Protein AF-F7PUB4-F1 (afdb_monomer)

InterPro domains:
  IPR000845 Nucleoside phosphorylase domain [PF01048] (61-127)
  IPR011268 Purine nucleoside phosphorylase [PTHR11904] (72-136)
  IPR035994 Nucleoside phosphorylase superfamily [G3DSA:3.40.50.1580] (62-140)
  IPR035994 Nucleoside phosphorylase superfamily [SSF53167] (2-134)

Sequence (142 aa):
MHYYYKVIYARDYIRSKTNLVPTIGIILGMETVINFDFLEQKRIIPASSIPFFPSYFLENQHKELTIRPSLLDLNDLYNENLMDRVKIVAYNNDIPMNEGILTWLTGPSFETPTEISALKQLGADAVFSALVPWAIVLVTEV

Solvent-accessible surface area (backbone atoms only — not comparable to full-atom values): 9731 Å² total; per-residue (Å²): 131,62,70,68,59,48,52,52,50,30,51,51,53,52,52,75,76,41,90,78,77,79,93,72,89,84,88,81,60,96,85,64,87,77,85,67,84,84,51,92,83,76,81,89,74,61,62,92,74,40,58,88,48,84,82,66,102,75,73,89,68,89,64,87,74,85,75,73,68,87,74,77,88,60,88,69,69,65,54,62,74,58,51,51,52,50,52,53,55,29,59,78,65,75,47,88,82,88,86,76,40,79,38,75,48,80,59,93,68,81,79,50,74,66,55,51,54,52,42,44,75,74,57,40,69,43,79,43,60,66,62,61,68,52,53,57,56,67,70,63,78,129

Organism: NCBI:txid1033810

Structure (mmCIF, N/CA/C/O backbone):
data_AF-F7PUB4-F1
#
_entry.id   AF-F7PUB4-F1
#
loop_
_atom_site.group_PDB
_atom_site.id
_atom_site.type_symbol
_atom_site.label_atom_id
_atom_site.label_alt_id
_atom_site.label_comp_id
_atom_site.label_asym_id
_atom_site.label_entity_id
_atom_site.label_seq_id
_atom_site.pdbx_PDB_ins_code
_atom_site.Cartn_x
_atom_site.Cartn_y
_atom_site.Cartn_z
_atom_site.occupancy
_atom_site.B_iso_or_equiv
_atom_site.auth_seq_id
_atom_site.auth_comp_id
_atom_site.auth_asym_id
_atom_site.auth_atom_id
_atom_site.pdbx_PDB_model_num
ATOM 1 N N . MET A 1 1 ? 10.611 22.250 -15.014 1.00 58.16 1 MET A N 1
ATOM 2 C CA . MET A 1 1 ? 10.353 20.934 -15.643 1.00 58.16 1 MET A CA 1
ATOM 3 C C . MET A 1 1 ? 9.129 20.316 -14.979 1.00 58.16 1 MET A C 1
ATOM 5 O O . MET A 1 1 ? 9.138 20.186 -13.759 1.00 58.16 1 MET A O 1
ATOM 9 N N . HIS A 1 2 ? 8.073 20.026 -15.748 1.00 81.69 2 HIS A N 1
ATOM 10 C CA . HIS A 1 2 ? 6.813 19.448 -15.248 1.00 81.69 2 HIS A CA 1
ATOM 11 C C . HIS A 1 2 ? 7.053 18.070 -14.602 1.00 81.69 2 HIS A C 1
ATOM 13 O O . HIS A 1 2 ? 7.926 17.336 -15.068 1.00 81.69 2 HIS A O 1
ATOM 19 N N . TYR A 1 3 ? 6.294 17.714 -13.557 1.00 79.31 3 TYR A N 1
ATOM 20 C CA . TYR A 1 3 ? 6.456 16.445 -12.823 1.00 79.31 3 TYR A CA 1
ATOM 21 C C . TYR A 1 3 ? 6.361 15.225 -13.752 1.00 79.31 3 TYR A C 1
ATOM 23 O O . TYR A 1 3 ? 7.206 14.338 -13.688 1.00 79.31 3 TYR A O 1
ATOM 31 N N . TYR A 1 4 ? 5.431 15.268 -14.712 1.00 82.25 4 TYR A N 1
ATOM 32 C CA . TYR A 1 4 ? 5.295 14.278 -15.787 1.00 82.25 4 TYR A CA 1
ATOM 33 C C . TYR A 1 4 ? 6.630 13.935 -16.470 1.00 82.25 4 TYR A C 1
ATOM 35 O O . TYR A 1 4 ? 6.993 12.769 -16.580 1.00 82.25 4 TYR A O 1
ATOM 43 N N . TYR A 1 5 ? 7.429 14.938 -16.853 1.00 88.44 5 TYR A N 1
ATOM 44 C CA . TYR A 1 5 ? 8.708 14.681 -17.522 1.00 88.44 5 TYR A CA 1
ATOM 45 C C . TYR A 1 5 ? 9.738 14.016 -16.606 1.00 88.44 5 TYR A C 1
ATOM 47 O O . TYR A 1 5 ? 10.565 13.249 -17.091 1.00 88.44 5 TYR A O 1
ATOM 55 N N . LYS A 1 6 ? 9.695 14.276 -15.292 1.00 90.00 6 LYS A N 1
ATOM 56 C CA . LYS A 1 6 ? 10.564 13.582 -14.329 1.00 90.00 6 LYS A CA 1
ATOM 57 C C . LYS A 1 6 ? 10.213 12.096 -14.252 1.00 90.00 6 LYS A C 1
ATOM 59 O O . LYS A 1 6 ? 11.120 11.270 -14.263 1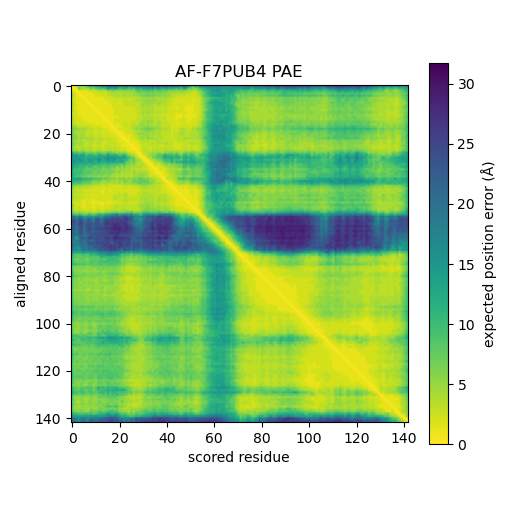.00 90.00 6 LYS A O 1
ATOM 64 N N . VAL A 1 7 ? 8.917 11.770 -14.244 1.00 88.81 7 VAL A N 1
ATOM 65 C CA . VAL A 1 7 ? 8.421 10.383 -14.249 1.00 88.81 7 VAL A CA 1
ATOM 66 C C . VAL A 1 7 ? 8.832 9.662 -15.532 1.00 88.81 7 VAL A C 1
ATOM 68 O O . VAL A 1 7 ? 9.400 8.575 -15.459 1.00 88.81 7 VAL A O 1
ATOM 71 N N . ILE A 1 8 ? 8.627 10.281 -16.702 1.00 91.69 8 ILE A N 1
ATOM 72 C CA . ILE A 1 8 ? 9.046 9.707 -17.991 1.00 91.69 8 ILE A CA 1
ATOM 73 C C . ILE A 1 8 ? 10.555 9.439 -18.014 1.00 91.69 8 ILE A C 1
ATOM 75 O O . ILE A 1 8 ? 10.978 8.347 -18.389 1.00 91.69 8 ILE A O 1
ATOM 79 N N . TYR A 1 9 ? 11.365 10.388 -17.544 1.00 94.50 9 TYR A N 1
ATOM 80 C CA . TYR A 1 9 ? 12.816 10.224 -17.504 1.00 94.50 9 TYR A CA 1
ATOM 81 C C . TYR A 1 9 ? 13.248 9.081 -16.572 1.00 94.50 9 TYR A C 1
ATOM 83 O O . TYR A 1 9 ? 14.089 8.262 -16.943 1.00 94.50 9 TYR A O 1
ATOM 91 N N . ALA A 1 10 ? 12.661 8.990 -15.374 1.00 93.00 10 ALA A N 1
ATOM 92 C CA . ALA A 1 10 ? 12.931 7.900 -14.437 1.00 93.00 10 ALA A CA 1
ATOM 93 C C . ALA A 1 10 ? 12.513 6.534 -15.014 1.00 93.00 10 ALA A C 1
ATOM 95 O O . ALA A 1 10 ? 13.275 5.569 -14.930 1.00 93.00 10 ALA A O 1
ATOM 96 N N . ARG A 1 11 ? 11.343 6.458 -15.664 1.00 92.88 11 ARG A N 1
ATOM 97 C CA . ARG A 1 11 ? 10.855 5.255 -16.356 1.00 92.88 11 ARG A CA 1
ATOM 98 C C . ARG A 1 11 ? 11.826 4.804 -17.442 1.00 92.88 11 ARG A C 1
ATOM 100 O O . ARG A 1 11 ? 12.177 3.628 -17.495 1.00 92.88 11 ARG A O 1
ATOM 107 N N . ASP A 1 12 ? 12.250 5.719 -18.307 1.00 95.31 12 ASP A N 1
ATOM 108 C CA . ASP A 1 12 ? 13.133 5.402 -19.431 1.00 95.31 12 ASP A CA 1
ATOM 109 C C . ASP A 1 12 ? 14.529 5.000 -18.939 1.00 95.31 12 ASP A C 1
ATOM 111 O O . ASP A 1 12 ? 15.115 4.046 -19.453 1.00 95.31 12 ASP A O 1
ATOM 115 N N . TYR A 1 13 ? 15.017 5.632 -17.865 1.00 95.69 13 TYR A N 1
ATOM 116 C CA . TYR A 1 13 ? 16.211 5.176 -17.161 1.00 95.69 13 TYR A CA 1
ATOM 117 C C . TYR A 1 13 ? 16.061 3.727 -16.676 1.00 95.69 13 TYR A C 1
ATOM 119 O O . TYR A 1 13 ? 16.925 2.906 -16.977 1.00 95.69 13 TYR A O 1
ATOM 127 N N . ILE A 1 14 ? 14.972 3.378 -15.981 1.00 94.50 14 ILE A N 1
ATOM 128 C CA . ILE A 1 14 ? 14.732 2.006 -15.494 1.00 94.50 14 ILE A CA 1
ATOM 129 C C . ILE A 1 14 ? 14.669 1.016 -16.665 1.00 94.50 14 ILE A C 1
ATOM 131 O O . ILE A 1 14 ? 15.349 -0.009 -16.630 1.00 94.50 14 ILE A O 1
ATOM 135 N N . ARG A 1 15 ? 13.934 1.350 -17.735 1.00 94.75 15 ARG A N 1
ATOM 136 C CA . ARG A 1 15 ? 13.837 0.534 -18.960 1.00 94.75 15 ARG A CA 1
ATOM 137 C C . ARG A 1 15 ? 15.187 0.345 -19.651 1.00 94.75 15 ARG A C 1
ATOM 139 O O . ARG A 1 15 ? 15.437 -0.705 -20.224 1.00 94.75 15 ARG A O 1
ATOM 146 N N . SER A 1 16 ? 16.106 1.304 -19.542 1.00 95.69 16 SER A N 1
ATOM 147 C CA . SER A 1 16 ? 17.475 1.125 -20.050 1.00 95.69 16 SER A CA 1
ATOM 148 C C . SER A 1 16 ? 18.298 0.096 -19.254 1.00 95.69 16 SER A C 1
ATOM 150 O O . SER A 1 16 ? 19.337 -0.364 -19.726 1.00 95.69 16 SER A O 1
ATOM 152 N N . LYS A 1 17 ? 17.878 -0.256 -18.029 1.00 93.75 17 LYS A N 1
ATOM 153 C CA . LYS A 1 17 ? 18.592 -1.178 -17.126 1.00 93.75 17 LYS A CA 1
ATOM 154 C C . LYS A 1 17 ? 18.008 -2.588 -17.097 1.00 93.75 17 LYS A C 1
ATOM 156 O O . LYS A 1 17 ? 18.648 -3.466 -16.506 1.00 93.75 17 LYS A O 1
ATOM 161 N N . THR A 1 18 ? 16.818 -2.792 -17.662 1.00 92.06 18 THR A N 1
ATOM 162 C CA . THR A 1 18 ? 16.112 -4.076 -17.689 1.00 92.06 18 THR A CA 1
ATOM 163 C C . THR A 1 18 ? 15.073 -4.128 -18.805 1.00 92.06 18 THR A C 1
ATOM 165 O O . THR A 1 18 ? 14.382 -3.148 -19.060 1.00 92.06 18 THR A O 1
ATOM 168 N N . ASN A 1 19 ? 14.913 -5.307 -19.405 1.00 91.88 19 ASN A N 1
ATOM 169 C CA . ASN A 1 19 ? 13.837 -5.588 -20.360 1.00 91.88 19 ASN A CA 1
ATOM 170 C C . ASN A 1 19 ? 12.575 -6.142 -19.673 1.00 91.88 19 ASN A C 1
ATOM 172 O O . ASN A 1 19 ? 11.587 -6.425 -20.345 1.00 91.88 19 ASN A O 1
ATOM 176 N N . LEU A 1 20 ? 12.609 -6.329 -18.348 1.00 89.31 20 LEU A N 1
ATOM 177 C CA . LEU A 1 20 ? 11.459 -6.799 -17.580 1.00 89.31 20 LEU A CA 1
ATOM 178 C C . LEU A 1 20 ? 10.375 -5.720 -17.538 1.00 89.31 20 LEU A C 1
ATOM 180 O O . LEU A 1 20 ? 10.648 -4.565 -17.204 1.00 89.31 20 LEU A O 1
ATOM 184 N N . VAL A 1 21 ? 9.139 -6.123 -17.819 1.00 89.62 21 VAL A N 1
ATOM 185 C CA . VAL A 1 21 ? 7.950 -5.273 -17.713 1.00 89.62 21 VAL A CA 1
ATOM 186 C C . VAL A 1 21 ? 7.031 -5.903 -16.666 1.00 89.62 21 VAL A C 1
ATOM 188 O O . VAL A 1 21 ? 6.266 -6.807 -17.002 1.00 89.62 21 VAL A O 1
ATOM 191 N N . PRO A 1 22 ? 7.151 -5.511 -15.383 1.00 87.94 22 PRO A N 1
ATOM 192 C CA . PRO A 1 22 ? 6.313 -6.075 -14.336 1.00 87.94 22 PRO A CA 1
ATOM 193 C C . PRO A 1 22 ? 4.855 -5.672 -14.563 1.00 87.94 22 PRO A C 1
ATOM 195 O O . PRO A 1 22 ? 4.562 -4.523 -14.887 1.00 87.94 22 PRO A O 1
ATOM 198 N N . THR A 1 23 ? 3.946 -6.621 -14.368 1.00 89.12 23 THR A N 1
ATOM 199 C CA . THR A 1 23 ? 2.494 -6.384 -14.390 1.00 89.12 23 THR A CA 1
ATOM 200 C C . THR A 1 23 ? 1.944 -6.028 -13.012 1.00 89.12 23 THR A C 1
ATOM 202 O O . THR A 1 23 ? 0.840 -5.507 -12.909 1.00 89.12 23 THR A O 1
ATOM 205 N N . ILE A 1 24 ? 2.711 -6.309 -11.954 1.00 86.44 24 ILE A N 1
ATOM 206 C CA . ILE A 1 24 ? 2.352 -6.059 -10.559 1.00 86.44 24 ILE A CA 1
ATOM 207 C C . ILE A 1 24 ? 3.479 -5.252 -9.914 1.00 86.44 24 ILE A C 1
ATOM 209 O O . ILE A 1 24 ? 4.648 -5.642 -9.977 1.00 86.44 24 ILE A O 1
ATOM 213 N N . GLY A 1 25 ? 3.120 -4.130 -9.292 1.00 86.50 25 GLY A N 1
ATOM 214 C CA . GLY A 1 25 ? 4.002 -3.351 -8.429 1.00 86.50 25 GLY A CA 1
ATOM 215 C C . GLY A 1 25 ? 3.748 -3.683 -6.961 1.00 86.50 25 GLY A C 1
ATOM 216 O O . GLY A 1 25 ? 2.604 -3.861 -6.556 1.00 86.50 25 GLY A O 1
ATOM 217 N N . ILE A 1 26 ? 4.811 -3.755 -6.161 1.00 86.69 26 ILE A N 1
ATOM 218 C CA . ILE A 1 26 ? 4.724 -3.956 -4.711 1.00 86.69 26 ILE A CA 1
ATOM 219 C C . ILE A 1 26 ? 5.524 -2.840 -4.039 1.00 86.69 26 ILE A C 1
ATOM 221 O O . ILE A 1 26 ? 6.700 -2.646 -4.352 1.00 86.69 26 ILE A O 1
ATOM 225 N N . ILE A 1 27 ? 4.889 -2.116 -3.117 1.00 84.19 27 ILE A N 1
ATOM 226 C CA . ILE A 1 27 ? 5.539 -1.123 -2.254 1.00 84.19 27 ILE A CA 1
ATOM 227 C C . ILE A 1 27 ? 5.713 -1.760 -0.878 1.00 84.19 27 ILE A C 1
ATOM 229 O O . ILE A 1 27 ? 4.758 -2.282 -0.309 1.00 84.19 27 ILE A O 1
ATOM 233 N N . LEU A 1 28 ? 6.933 -1.725 -0.352 1.00 82.44 28 LEU A N 1
ATOM 234 C CA . LEU A 1 28 ? 7.270 -2.326 0.936 1.00 82.44 28 LEU A CA 1
ATOM 235 C C . LEU A 1 28 ? 7.413 -1.237 1.995 1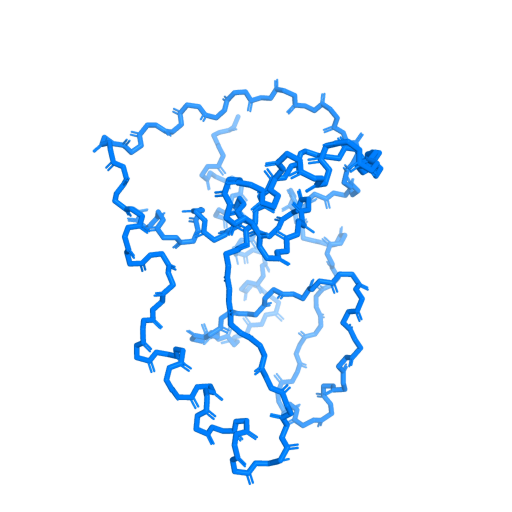.00 82.44 28 LEU A C 1
ATOM 237 O O . LEU A 1 28 ? 8.094 -0.235 1.767 1.00 82.44 28 LEU A O 1
ATOM 241 N N . GLY A 1 29 ? 6.774 -1.441 3.147 1.00 76.44 29 GLY A N 1
ATOM 242 C CA . GLY A 1 29 ? 6.933 -0.576 4.313 1.00 76.44 29 GLY A CA 1
ATOM 243 C C . GLY A 1 29 ? 8.288 -0.785 4.992 1.00 76.44 29 GLY A C 1
ATOM 244 O O . GLY A 1 29 ? 8.940 -1.811 4.806 1.00 76.44 29 GLY A O 1
ATOM 245 N N . MET A 1 30 ? 8.705 0.181 5.815 1.00 69.19 30 MET A N 1
ATOM 246 C CA . MET A 1 30 ? 10.016 0.163 6.482 1.00 69.19 30 MET A CA 1
ATOM 247 C C . MET A 1 30 ? 10.268 -1.077 7.351 1.00 69.19 30 MET A C 1
ATOM 249 O O . MET A 1 30 ? 11.414 -1.487 7.501 1.00 69.19 30 MET A O 1
ATOM 253 N N . GLU A 1 31 ? 9.218 -1.680 7.900 1.00 67.50 31 GLU A N 1
ATOM 254 C CA . GLU A 1 31 ? 9.325 -2.832 8.804 1.00 67.50 31 GLU A CA 1
ATOM 255 C C . GLU A 1 31 ? 9.161 -4.179 8.082 1.00 67.50 31 GLU A C 1
ATOM 257 O O . GLU A 1 31 ? 9.081 -5.234 8.706 1.00 67.50 31 GLU A O 1
ATOM 262 N N . THR A 1 32 ? 9.101 -4.170 6.748 1.00 71.44 32 THR A N 1
ATOM 263 C CA . THR A 1 32 ? 8.897 -5.388 5.965 1.00 71.44 32 THR A CA 1
ATOM 264 C C . THR A 1 32 ? 10.219 -6.113 5.712 1.00 71.44 32 THR A C 1
ATOM 266 O O . THR A 1 32 ? 11.060 -5.650 4.942 1.00 71.44 32 THR A O 1
ATOM 269 N N . VAL A 1 33 ? 10.383 -7.294 6.313 1.00 71.75 33 VAL A N 1
ATOM 270 C CA . VAL A 1 33 ? 11.490 -8.215 6.017 1.00 71.75 33 VAL A CA 1
ATOM 271 C C . VAL A 1 33 ? 10.977 -9.313 5.090 1.00 71.75 33 VAL A C 1
ATOM 273 O O . VAL A 1 33 ? 10.288 -10.231 5.525 1.00 71.75 33 VAL A O 1
ATOM 276 N N . ILE A 1 34 ? 11.298 -9.217 3.798 1.00 76.12 34 ILE A N 1
ATOM 277 C CA . ILE A 1 34 ? 10.941 -10.232 2.797 1.00 76.12 34 ILE A CA 1
ATOM 278 C C . ILE A 1 34 ? 12.207 -10.818 2.189 1.00 76.12 34 ILE A C 1
ATOM 280 O O . ILE A 1 34 ? 13.107 -10.091 1.760 1.00 76.12 34 ILE A O 1
ATOM 284 N N . ASN A 1 35 ? 12.241 -12.147 2.104 1.00 78.81 35 ASN A N 1
ATOM 285 C CA . ASN A 1 35 ? 13.212 -12.848 1.283 1.00 78.81 35 ASN A CA 1
ATOM 286 C C . ASN A 1 35 ? 12.718 -12.896 -0.176 1.00 78.81 35 ASN A C 1
ATOM 288 O O . ASN A 1 35 ? 11.628 -13.390 -0.446 1.00 78.81 35 ASN A O 1
ATOM 292 N N . PHE A 1 36 ? 13.534 -12.404 -1.110 1.00 82.94 36 PHE A N 1
ATOM 293 C CA . PHE A 1 36 ? 13.253 -12.374 -2.550 1.00 82.94 36 PHE A CA 1
ATOM 294 C C . PHE A 1 36 ? 13.925 -13.506 -3.345 1.00 82.94 36 PHE A C 1
ATOM 296 O O . PHE A 1 36 ? 13.991 -13.419 -4.570 1.00 82.94 36 PHE A O 1
ATOM 303 N N . ASP A 1 37 ? 14.442 -14.544 -2.686 1.00 83.25 37 ASP A N 1
ATOM 304 C CA . ASP A 1 37 ? 15.163 -15.656 -3.326 1.00 83.25 37 ASP A CA 1
ATOM 305 C C . ASP A 1 37 ? 14.279 -16.482 -4.273 1.00 83.25 37 ASP A C 1
ATOM 307 O O . ASP A 1 37 ? 14.782 -17.129 -5.186 1.00 83.25 37 ASP A O 1
ATOM 311 N N . PHE A 1 38 ? 12.955 -16.414 -4.110 1.00 83.38 38 PHE A N 1
ATOM 312 C CA . PHE A 1 38 ? 11.996 -17.061 -5.006 1.00 83.38 38 PHE A CA 1
ATOM 313 C C . PHE A 1 38 ? 11.865 -16.369 -6.378 1.00 83.38 38 PHE A C 1
ATOM 315 O O . PHE A 1 38 ? 11.217 -16.906 -7.274 1.00 83.38 38 PHE A O 1
ATOM 322 N N . LEU A 1 39 ? 12.428 -15.167 -6.564 1.00 84.25 39 LEU A N 1
ATOM 323 C CA . LEU A 1 39 ? 12.361 -14.449 -7.838 1.00 84.25 39 LEU A CA 1
ATOM 324 C C . LEU A 1 39 ? 13.423 -14.970 -8.815 1.00 84.25 39 LEU A C 1
ATOM 326 O O . LEU A 1 39 ? 14.600 -14.632 -8.701 1.00 84.25 39 LEU A O 1
ATOM 330 N N . GLU A 1 40 ? 12.989 -15.708 -9.837 1.00 81.38 40 GLU A N 1
ATOM 331 C CA . GLU A 1 40 ? 13.877 -16.301 -10.851 1.00 81.38 40 GLU A CA 1
ATOM 332 C C . GLU A 1 40 ? 14.629 -15.258 -11.702 1.00 81.38 40 GLU A C 1
ATOM 334 O O . GLU A 1 40 ? 15.761 -15.488 -12.124 1.00 81.38 40 GLU A O 1
ATOM 339 N N . GLN A 1 41 ? 14.025 -14.089 -11.950 1.00 81.00 41 GLN A N 1
ATOM 340 C CA . GLN A 1 41 ? 14.587 -13.031 -12.805 1.00 81.00 41 GLN A CA 1
ATOM 341 C C . GLN A 1 41 ? 14.657 -11.691 -12.062 1.00 81.00 41 GLN A C 1
ATOM 343 O O . GLN A 1 41 ? 13.923 -10.743 -12.342 1.00 81.00 41 GLN A O 1
ATOM 348 N N . LYS A 1 42 ? 15.553 -11.610 -11.073 1.00 84.00 42 LYS A N 1
ATOM 349 C CA . LYS A 1 42 ? 15.712 -10.427 -10.218 1.00 84.00 42 LYS A CA 1
ATOM 350 C C . LYS A 1 42 ? 16.669 -9.399 -10.829 1.00 84.00 42 LYS A C 1
ATOM 352 O O . LYS A 1 42 ? 17.847 -9.676 -11.051 1.00 84.00 42 LYS A O 1
ATOM 357 N N . ARG A 1 43 ? 16.201 -8.157 -10.994 1.00 87.81 43 ARG A N 1
ATOM 358 C CA . ARG A 1 43 ? 17.057 -6.986 -11.247 1.00 87.81 43 ARG A CA 1
ATOM 359 C C . ARG A 1 43 ? 16.958 -6.011 -10.083 1.00 87.81 43 ARG A C 1
ATOM 361 O O . ARG A 1 43 ? 15.880 -5.523 -9.773 1.00 87.81 43 ARG A O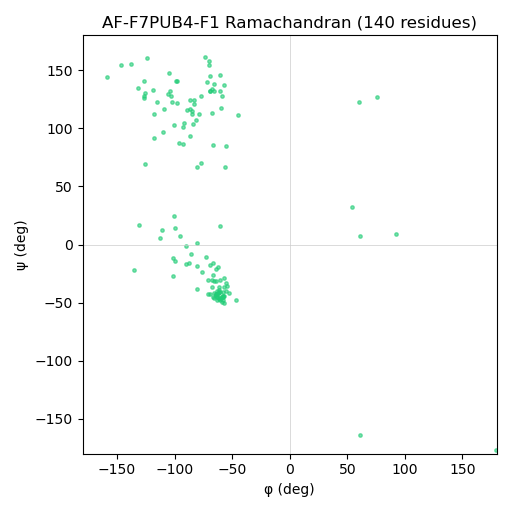 1
ATOM 368 N N . ILE A 1 44 ? 18.097 -5.698 -9.470 1.00 90.19 44 ILE A N 1
ATOM 369 C CA . ILE A 1 44 ? 18.184 -4.694 -8.406 1.00 90.19 44 ILE A CA 1
ATOM 370 C C . ILE A 1 44 ? 18.661 -3.381 -9.027 1.00 90.19 44 ILE A C 1
ATOM 372 O O . ILE A 1 44 ? 19.732 -3.337 -9.635 1.00 90.19 44 ILE A O 1
ATOM 376 N N . ILE A 1 45 ? 17.869 -2.319 -8.878 1.00 90.00 45 ILE A N 1
ATOM 377 C CA . ILE A 1 45 ? 18.224 -0.956 -9.287 1.00 90.00 45 ILE A CA 1
ATOM 378 C C . ILE A 1 45 ? 18.227 -0.098 -8.018 1.00 90.00 45 ILE A C 1
ATOM 380 O O . ILE A 1 45 ? 17.165 0.085 -7.423 1.00 90.00 45 ILE A O 1
ATOM 384 N N . PRO A 1 46 ? 19.387 0.408 -7.563 1.00 89.06 46 PRO A N 1
ATOM 385 C CA . PRO A 1 46 ? 19.443 1.254 -6.377 1.00 89.06 46 PRO A CA 1
ATOM 386 C C . PRO A 1 46 ? 18.604 2.519 -6.562 1.00 89.06 46 PRO A C 1
ATOM 388 O O . PRO A 1 46 ? 18.765 3.215 -7.565 1.00 89.06 46 PRO A O 1
ATOM 391 N N . ALA A 1 47 ? 17.769 2.856 -5.579 1.00 85.88 47 ALA A N 1
ATOM 392 C CA . ALA A 1 47 ? 16.944 4.066 -5.596 1.00 85.88 47 ALA A CA 1
ATOM 393 C C . ALA A 1 47 ? 17.769 5.337 -5.868 1.00 85.88 47 ALA A C 1
ATOM 395 O O . ALA A 1 47 ? 17.395 6.155 -6.700 1.00 85.88 47 ALA A O 1
ATOM 396 N N . SER A 1 48 ? 18.951 5.446 -5.253 1.00 87.12 48 SER A N 1
ATOM 397 C CA . SER A 1 48 ? 19.891 6.560 -5.446 1.00 87.12 48 SER A CA 1
ATOM 398 C C . SER A 1 48 ? 20.423 6.705 -6.876 1.00 87.12 48 SER A C 1
ATOM 400 O O . SER A 1 48 ? 20.922 7.766 -7.238 1.00 87.12 48 SER A O 1
ATOM 402 N N . SER A 1 49 ? 20.335 5.652 -7.695 1.00 89.94 49 SER A N 1
ATOM 403 C CA . SER A 1 49 ? 20.750 5.686 -9.101 1.00 89.94 49 SER A CA 1
ATOM 404 C C . SER A 1 49 ? 19.640 6.151 -10.044 1.00 89.94 49 SER A C 1
ATOM 406 O O . SER A 1 49 ? 19.927 6.499 -11.190 1.00 89.94 49 SER A O 1
ATOM 408 N N . ILE A 1 50 ? 18.386 6.162 -9.580 1.00 91.31 50 ILE A N 1
ATOM 409 C CA . ILE A 1 50 ? 17.226 6.523 -10.390 1.00 91.31 50 ILE A CA 1
ATOM 410 C C . ILE A 1 50 ? 17.100 8.058 -10.402 1.00 91.31 50 ILE A C 1
ATOM 412 O O . ILE A 1 50 ? 16.948 8.677 -9.347 1.00 91.31 50 ILE A O 1
ATOM 416 N N . PRO A 1 51 ? 17.148 8.705 -11.579 1.00 90.81 51 PRO A N 1
ATOM 417 C CA . PRO A 1 51 ? 17.023 10.154 -11.683 1.00 90.81 51 PRO A CA 1
ATOM 418 C C . PRO A 1 51 ? 15.712 10.654 -11.075 1.00 90.81 51 PRO A C 1
ATOM 420 O O . PRO A 1 51 ? 14.654 10.080 -11.323 1.00 90.81 51 PRO A O 1
ATOM 423 N N . PHE A 1 52 ? 15.778 11.754 -10.322 1.00 90.00 52 PHE A N 1
ATOM 424 C CA . PHE A 1 52 ? 14.631 12.371 -9.637 1.00 90.00 52 PHE A CA 1
ATOM 425 C C . PHE A 1 52 ? 13.933 11.484 -8.601 1.00 90.00 52 PHE A C 1
ATOM 427 O O . PHE A 1 52 ? 12.890 11.884 -8.080 1.00 90.00 52 PHE A O 1
ATOM 434 N N . PHE A 1 53 ? 14.493 10.315 -8.287 1.00 84.75 53 PHE A N 1
ATOM 435 C CA . PHE A 1 53 ? 13.985 9.504 -7.200 1.00 84.75 53 PHE A CA 1
ATOM 436 C C . PHE A 1 53 ? 14.252 10.227 -5.874 1.00 84.75 53 PHE A C 1
ATOM 438 O O . PHE A 1 53 ? 15.358 10.745 -5.688 1.00 84.75 53 PHE A O 1
ATOM 445 N N . PRO A 1 54 ? 13.267 10.310 -4.963 1.00 79.00 54 PRO A N 1
ATOM 446 C CA . PRO A 1 54 ? 13.441 11.027 -3.709 1.00 79.00 54 PRO A CA 1
ATOM 447 C C . PRO A 1 54 ? 14.591 10.426 -2.896 1.00 79.00 54 PRO A C 1
ATOM 449 O O . PRO A 1 54 ? 14.549 9.267 -2.486 1.00 79.00 54 PRO A O 1
ATOM 452 N N . SER A 1 55 ? 15.629 11.218 -2.656 1.00 61.78 55 SER A N 1
ATOM 453 C CA . SER A 1 55 ? 16.704 10.884 -1.731 1.00 61.78 55 SER A CA 1
ATOM 454 C C . SER A 1 55 ? 16.353 11.471 -0.366 1.00 61.78 55 SER A C 1
ATOM 456 O O . SER A 1 55 ? 16.546 12.660 -0.144 1.00 61.78 55 SER A O 1
ATOM 458 N N . TYR A 1 56 ? 15.852 10.610 0.522 1.00 55.84 56 TYR A N 1
ATOM 459 C CA . TYR A 1 56 ? 15.457 10.880 1.911 1.00 55.84 56 TYR A CA 1
ATOM 460 C C . TYR A 1 56 ? 14.124 11.626 2.105 1.00 55.84 56 TYR A C 1
ATOM 462 O O . TYR A 1 56 ? 13.876 12.704 1.578 1.00 55.84 56 TYR A O 1
ATOM 470 N N . PHE A 1 57 ? 13.280 11.015 2.938 1.00 49.75 57 PHE A N 1
ATOM 471 C CA . PHE A 1 57 ? 11.918 11.387 3.351 1.00 49.75 57 PHE A CA 1
ATOM 472 C C . PHE A 1 57 ? 11.785 12.751 4.082 1.00 49.75 57 PHE A C 1
ATOM 474 O O . PHE A 1 57 ? 10.776 12.987 4.736 1.00 49.75 57 PHE A O 1
ATOM 481 N N . LEU A 1 58 ? 12.784 13.644 4.023 1.00 41.12 58 LEU A N 1
ATOM 482 C CA . LEU A 1 58 ? 12.898 14.821 4.905 1.00 41.12 58 LEU A CA 1
ATOM 483 C C . LEU A 1 58 ? 13.175 16.158 4.201 1.00 41.12 58 LEU A C 1
ATOM 485 O O . LEU A 1 58 ? 13.551 17.122 4.865 1.00 41.12 58 LEU A O 1
ATOM 489 N N . GLU A 1 59 ? 12.977 16.278 2.889 1.00 40.47 59 GLU A N 1
ATOM 490 C CA . GLU A 1 59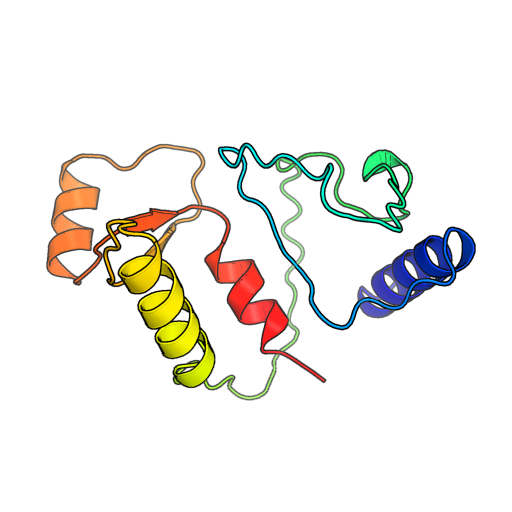 ? 12.930 17.616 2.294 1.00 40.47 59 GLU A CA 1
ATOM 491 C C . GLU A 1 59 ? 11.491 18.132 2.257 1.00 40.47 59 GLU A C 1
ATOM 493 O O . GLU A 1 59 ? 10.683 17.728 1.420 1.00 40.47 59 GLU A O 1
ATOM 498 N N . ASN A 1 60 ? 11.214 19.062 3.178 1.00 40.06 60 ASN A N 1
ATOM 499 C CA . ASN A 1 60 ? 10.083 19.992 3.202 1.00 40.06 60 ASN A CA 1
ATOM 500 C C . ASN A 1 60 ? 10.022 20.829 1.914 1.00 40.06 60 ASN A C 1
ATOM 502 O O . ASN A 1 60 ? 10.204 22.046 1.927 1.00 40.06 60 ASN A O 1
ATOM 506 N N . GLN A 1 61 ? 9.758 20.200 0.777 1.00 40.16 61 GLN A N 1
ATOM 507 C CA . GLN A 1 61 ? 9.323 20.915 -0.406 1.00 40.16 61 GLN A CA 1
ATOM 508 C C . GLN A 1 61 ? 7.807 20.834 -0.446 1.00 40.16 61 GLN A C 1
ATOM 510 O O . GLN A 1 61 ? 7.229 19.963 -1.091 1.00 40.16 61 GLN A O 1
ATOM 515 N N . HIS A 1 62 ? 7.175 21.796 0.232 1.00 41.69 62 HIS A N 1
ATOM 516 C CA . HIS A 1 62 ? 5.846 22.270 -0.132 1.00 41.69 62 HIS A CA 1
ATOM 517 C C . HIS A 1 62 ? 5.900 22.723 -1.594 1.00 41.69 62 HIS A C 1
ATOM 519 O O . HIS A 1 62 ? 6.157 23.880 -1.916 1.00 41.69 62 HIS A O 1
ATOM 525 N N . LYS A 1 63 ? 5.731 21.774 -2.504 1.00 39.31 63 LYS A N 1
ATOM 526 C CA . LYS A 1 63 ? 5.356 22.040 -3.879 1.00 39.31 63 LYS A CA 1
ATOM 527 C C . LYS A 1 63 ? 3.948 21.518 -3.996 1.00 39.31 63 LYS A C 1
ATOM 529 O O . LYS A 1 63 ? 3.742 20.317 -4.134 1.00 39.31 63 LYS A O 1
ATOM 534 N N . GLU A 1 64 ? 3.008 22.448 -3.858 1.00 38.34 64 GLU A N 1
ATOM 535 C CA . GLU A 1 64 ? 1.608 22.235 -4.190 1.00 38.34 64 GLU A CA 1
ATOM 536 C C . GLU A 1 64 ? 1.530 21.535 -5.542 1.00 38.34 64 GLU A C 1
ATOM 538 O O . GLU A 1 64 ? 1.892 22.078 -6.590 1.00 38.34 64 GLU A O 1
ATOM 543 N N . LEU A 1 65 ? 1.092 20.285 -5.489 1.00 37.84 65 LEU A N 1
ATOM 544 C CA . LEU A 1 65 ? 0.713 19.527 -6.654 1.00 37.84 65 LEU A CA 1
ATOM 545 C C . LEU A 1 65 ? -0.790 19.730 -6.821 1.00 37.84 65 LEU A C 1
ATOM 547 O O . LEU A 1 65 ? -1.596 18.941 -6.345 1.00 37.84 65 LEU A O 1
ATOM 551 N N . THR A 1 66 ? -1.181 20.799 -7.506 1.00 36.56 66 THR A N 1
ATOM 552 C CA . THR A 1 66 ? -2.554 20.925 -8.003 1.00 36.56 66 THR A CA 1
ATOM 553 C C . THR A 1 66 ? -2.661 20.118 -9.296 1.00 36.56 66 THR A C 1
ATOM 555 O O . THR A 1 66 ? -2.824 20.672 -10.379 1.00 36.56 66 THR A O 1
ATOM 558 N N . ILE A 1 67 ? -2.534 18.791 -9.206 1.00 43.50 67 ILE A N 1
ATOM 559 C CA . ILE A 1 67 ? -3.226 17.932 -10.167 1.00 43.50 67 ILE A CA 1
ATOM 560 C C . ILE A 1 67 ? -4.617 17.797 -9.567 1.00 43.50 67 ILE A C 1
ATOM 562 O O . ILE A 1 67 ? -4.792 17.143 -8.546 1.00 43.50 67 ILE A O 1
ATOM 566 N N . ARG A 1 68 ? -5.586 18.515 -10.133 1.00 42.72 68 ARG A N 1
ATOM 567 C CA . ARG A 1 68 ? -7.003 18.304 -9.839 1.00 42.72 68 ARG A CA 1
ATOM 568 C C . ARG A 1 68 ? -7.495 17.208 -10.786 1.00 42.72 68 ARG A C 1
ATOM 570 O O . ARG A 1 68 ? -7.903 17.565 -11.892 1.00 42.72 68 ARG A O 1
ATOM 577 N N . PRO A 1 69 ? -7.507 15.913 -10.416 1.00 52.91 69 PRO A N 1
ATOM 578 C CA . PRO A 1 69 ? -8.553 15.072 -10.963 1.00 52.91 69 PRO A CA 1
ATOM 579 C C . PRO A 1 69 ? -9.872 15.712 -10.517 1.00 52.91 69 PRO A C 1
ATOM 581 O O . PRO A 1 69 ? -10.042 16.106 -9.359 1.00 52.91 69 PRO A O 1
ATOM 584 N N . SER A 1 70 ? -10.760 15.964 -11.469 1.00 57.28 70 SER A N 1
ATOM 585 C CA . SER A 1 70 ? -12.087 16.517 -11.226 1.00 57.28 70 SER A CA 1
ATOM 586 C C . SER A 1 70 ? -12.907 15.488 -10.450 1.00 57.28 70 SER A C 1
ATOM 588 O O . SER A 1 70 ? -13.615 14.707 -11.064 1.00 57.28 70 SER A O 1
ATOM 590 N N . LEU A 1 71 ? -12.763 15.499 -9.120 1.00 66.88 71 LEU A N 1
ATOM 591 C CA . LEU A 1 71 ? -13.254 14.493 -8.173 1.00 66.88 71 LEU A CA 1
ATOM 592 C C . LEU A 1 71 ? -12.685 13.087 -8.427 1.00 66.88 71 LEU A C 1
ATOM 594 O O . LEU A 1 71 ? -12.830 12.511 -9.497 1.00 66.88 71 LEU A O 1
ATOM 598 N N . LEU A 1 72 ? -12.034 12.536 -7.407 1.00 70.81 72 LEU A N 1
ATOM 599 C CA . LEU A 1 72 ? -11.590 11.149 -7.394 1.00 70.81 72 LEU A CA 1
ATOM 600 C C . LEU A 1 72 ? -12.564 10.358 -6.525 1.00 70.81 72 LEU A C 1
ATOM 602 O O . LEU A 1 72 ? -12.765 10.717 -5.364 1.00 70.81 72 LEU A O 1
ATOM 606 N N . ASP A 1 73 ? -13.170 9.320 -7.092 1.00 80.62 73 ASP A N 1
ATOM 607 C CA . ASP A 1 73 ? -13.903 8.338 -6.301 1.00 80.62 73 ASP A CA 1
ATOM 608 C C . ASP A 1 73 ? -12.894 7.404 -5.621 1.00 80.62 73 ASP A C 1
ATOM 610 O O . ASP A 1 73 ? -11.990 6.875 -6.267 1.00 80.62 73 ASP A O 1
ATOM 614 N N . LEU A 1 74 ? -13.025 7.257 -4.305 1.00 85.56 74 LEU A N 1
ATOM 615 C CA . LEU A 1 74 ? -12.165 6.425 -3.467 1.00 85.56 74 LEU A CA 1
ATOM 616 C C . LEU A 1 74 ? -12.917 5.223 -2.879 1.00 85.56 74 LEU A C 1
ATOM 618 O O . LEU A 1 74 ? -12.334 4.502 -2.072 1.00 85.56 74 LEU A O 1
ATOM 622 N N . ASN A 1 75 ? -14.181 4.996 -3.259 1.00 85.56 75 ASN A N 1
ATOM 623 C CA . ASN A 1 75 ? -14.975 3.870 -2.757 1.00 85.56 75 ASN A CA 1
ATOM 624 C C . ASN A 1 75 ? -14.292 2.526 -3.051 1.00 85.56 75 ASN A C 1
ATOM 626 O O . ASN A 1 75 ? -14.194 1.685 -2.164 1.00 85.56 75 ASN A O 1
ATOM 630 N N . ASP A 1 76 ? -13.714 2.389 -4.246 1.00 84.06 76 ASP A N 1
ATOM 631 C CA . ASP A 1 76 ? -13.021 1.176 -4.691 1.00 84.06 76 ASP A CA 1
ATOM 632 C C . ASP A 1 76 ? -11.486 1.294 -4.586 1.00 84.06 76 ASP A C 1
ATOM 634 O O . ASP A 1 76 ? -10.748 0.622 -5.311 1.00 84.06 76 ASP A O 1
ATOM 638 N N . LEU A 1 77 ? -10.975 2.162 -3.693 1.00 86.94 77 LEU A N 1
ATOM 639 C CA . LEU A 1 77 ? -9.528 2.379 -3.498 1.00 86.94 77 LEU A CA 1
ATOM 640 C C . LEU A 1 77 ? -8.784 1.068 -3.195 1.00 86.94 77 LEU A C 1
ATOM 642 O O . LEU A 1 77 ? -7.650 0.871 -3.636 1.00 86.94 77 LEU A O 1
ATOM 646 N N . TYR A 1 78 ? -9.434 0.171 -2.453 1.00 88.75 78 TYR A N 1
ATOM 647 C CA . TYR A 1 78 ? -8.959 -1.179 -2.184 1.00 88.75 78 TYR A CA 1
ATOM 648 C C . TYR A 1 78 ? -9.837 -2.175 -2.937 1.00 88.75 78 TYR A C 1
ATOM 650 O O . TYR A 1 78 ? -11.030 -2.290 -2.682 1.00 88.75 78 TYR A O 1
ATOM 658 N N . ASN A 1 79 ? -9.242 -2.902 -3.882 1.00 89.50 79 ASN A N 1
ATOM 659 C CA . ASN A 1 79 ? -9.983 -3.828 -4.731 1.00 89.50 79 ASN A CA 1
ATOM 660 C C . ASN A 1 79 ? -10.521 -5.023 -3.921 1.00 89.50 79 ASN A C 1
ATOM 662 O O . ASN A 1 79 ? -9.739 -5.873 -3.485 1.00 89.50 79 ASN A O 1
ATOM 666 N N . GLU A 1 80 ? -11.845 -5.121 -3.783 1.00 89.44 80 GLU A N 1
ATOM 667 C CA . GLU A 1 80 ? -12.515 -6.170 -2.997 1.00 89.44 80 GLU A CA 1
ATOM 668 C C . GLU A 1 80 ? -12.143 -7.586 -3.464 1.00 89.44 80 GLU A C 1
ATOM 670 O O . GLU A 1 80 ? -11.756 -8.432 -2.660 1.00 89.44 80 GLU A O 1
ATOM 675 N N . ASN A 1 81 ? -12.129 -7.830 -4.781 1.00 92.19 81 ASN A N 1
ATOM 676 C CA . ASN A 1 81 ? -11.749 -9.137 -5.333 1.00 92.19 81 ASN A CA 1
ATOM 677 C C . ASN A 1 81 ? -10.305 -9.522 -4.971 1.00 92.19 81 ASN A C 1
ATOM 679 O O . ASN A 1 81 ? -9.995 -10.697 -4.765 1.00 92.19 81 ASN A O 1
ATOM 683 N N . LEU A 1 82 ? -9.390 -8.550 -4.925 1.00 90.81 82 LEU A N 1
ATOM 684 C CA . LEU A 1 82 ? -8.012 -8.790 -4.509 1.00 90.81 82 LEU A CA 1
ATOM 685 C C . LEU A 1 82 ? -7.937 -9.066 -3.005 1.00 90.81 82 LEU A C 1
ATOM 687 O O . LEU A 1 82 ? -7.236 -9.995 -2.606 1.00 90.81 82 LEU A O 1
ATOM 691 N N . MET A 1 83 ? -8.677 -8.313 -2.189 1.00 91.56 83 MET A N 1
ATOM 692 C CA . MET A 1 83 ? -8.767 -8.536 -0.745 1.00 91.56 83 MET A CA 1
ATOM 693 C C . MET A 1 83 ? -9.282 -9.940 -0.423 1.00 91.56 83 MET A C 1
ATOM 695 O O . MET A 1 83 ? -8.672 -10.640 0.384 1.00 91.56 83 MET A O 1
ATOM 699 N N . ASP A 1 84 ? -10.332 -10.398 -1.101 1.00 94.12 84 ASP A N 1
ATOM 700 C CA . ASP A 1 84 ? -10.889 -11.740 -0.911 1.00 94.12 84 ASP A CA 1
ATOM 701 C C . ASP A 1 84 ? -9.884 -12.833 -1.264 1.00 94.12 84 ASP A C 1
ATOM 703 O O . ASP A 1 84 ? -9.708 -13.803 -0.523 1.00 94.12 84 ASP A O 1
ATOM 707 N N . ARG A 1 85 ? -9.144 -12.657 -2.362 1.00 95.19 85 ARG A N 1
ATOM 708 C CA . ARG A 1 85 ? -8.068 -13.585 -2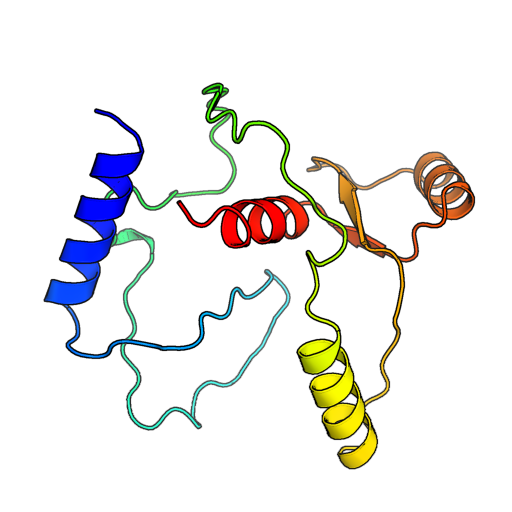.732 1.00 95.19 85 ARG A CA 1
ATOM 709 C C . ARG A 1 85 ? -6.973 -13.632 -1.670 1.00 95.19 85 ARG A C 1
ATOM 711 O O . ARG A 1 85 ? -6.493 -14.721 -1.359 1.00 95.19 85 ARG A O 1
ATOM 718 N N . VAL A 1 86 ? -6.595 -12.488 -1.099 1.00 93.94 86 VAL A N 1
ATOM 719 C CA . VAL A 1 86 ? -5.618 -12.432 -0.000 1.00 93.94 86 VAL A CA 1
ATOM 720 C C . VAL A 1 86 ? -6.162 -13.139 1.246 1.00 93.94 86 VAL A C 1
ATOM 722 O O . VAL A 1 86 ? -5.436 -13.935 1.837 1.00 93.94 86 VAL A O 1
ATOM 725 N N . LYS A 1 87 ? -7.442 -12.945 1.599 1.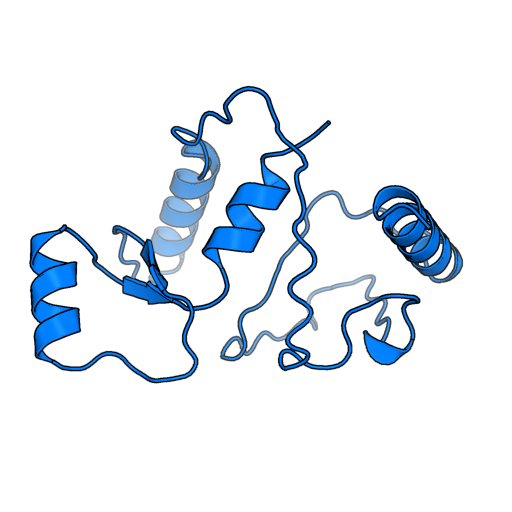00 94.19 87 LYS A N 1
ATOM 726 C CA . LYS A 1 87 ? -8.112 -13.639 2.720 1.00 94.19 87 LYS A CA 1
ATOM 727 C C . LYS A 1 87 ? -8.100 -15.155 2.554 1.00 94.19 87 LYS A C 1
ATOM 729 O O . LYS A 1 87 ? -7.741 -15.865 3.490 1.00 94.19 87 LYS A O 1
ATOM 734 N N . ILE A 1 88 ? -8.413 -15.646 1.356 1.00 96.06 88 ILE A N 1
ATOM 735 C CA . ILE A 1 88 ? -8.376 -17.080 1.040 1.00 96.06 88 ILE A CA 1
ATOM 736 C C . ILE A 1 88 ? -6.957 -17.638 1.196 1.00 96.06 88 ILE A C 1
ATOM 738 O O . ILE A 1 88 ? -6.769 -18.692 1.800 1.00 96.06 88 ILE A O 1
ATOM 742 N N . VAL A 1 89 ? -5.945 -16.937 0.673 1.00 96.44 89 VAL A N 1
ATOM 743 C CA . VAL A 1 89 ? -4.545 -17.370 0.800 1.00 96.44 89 VAL A CA 1
ATOM 744 C C . VAL A 1 89 ? -4.103 -17.371 2.263 1.00 96.44 89 VAL A C 1
ATOM 746 O O . VAL A 1 89 ? -3.480 -18.340 2.687 1.00 96.44 89 VAL A O 1
ATOM 749 N N . ALA A 1 90 ? -4.446 -16.342 3.040 1.00 95.44 90 ALA A N 1
ATOM 750 C CA . ALA A 1 90 ? -4.109 -16.268 4.459 1.00 95.44 90 ALA A CA 1
ATOM 751 C C . ALA A 1 90 ? -4.738 -17.425 5.250 1.00 95.44 90 ALA A C 1
A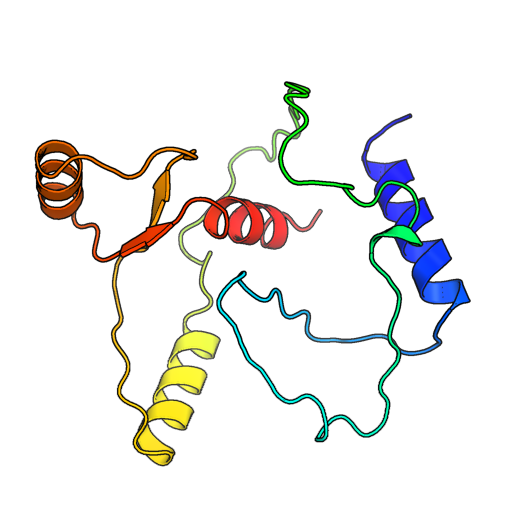TOM 753 O O . ALA A 1 90 ? -4.027 -18.121 5.972 1.00 95.44 90 ALA A O 1
ATOM 754 N N . TYR A 1 91 ? -6.030 -17.695 5.033 1.00 95.69 91 TYR A N 1
ATOM 755 C CA . TYR A 1 91 ? -6.743 -18.812 5.655 1.00 95.69 91 TYR A CA 1
ATOM 756 C C . TYR A 1 91 ? -6.095 -20.165 5.334 1.00 95.69 91 TYR A C 1
ATOM 758 O O . TYR A 1 91 ? -5.811 -20.943 6.236 1.00 95.69 91 TYR A O 1
ATOM 766 N N . ASN A 1 92 ? -5.785 -20.420 4.060 1.00 97.75 92 ASN A N 1
ATOM 767 C CA . ASN A 1 92 ? -5.179 -21.683 3.623 1.00 97.75 92 ASN A CA 1
ATOM 768 C C . ASN A 1 92 ? -3.752 -21.908 4.150 1.00 97.75 92 ASN A C 1
ATOM 770 O O . ASN A 1 92 ? -3.239 -23.019 4.040 1.00 97.75 92 ASN A O 1
ATOM 774 N N . ASN A 1 93 ? -3.095 -20.861 4.653 1.00 97.06 93 ASN A N 1
ATOM 775 C CA . ASN A 1 93 ? -1.746 -20.925 5.215 1.00 97.06 93 ASN A CA 1
ATOM 776 C C . ASN A 1 93 ? -1.739 -20.698 6.737 1.00 97.06 93 ASN A C 1
ATOM 778 O O . ASN A 1 93 ? -0.673 -20.453 7.298 1.00 97.06 93 ASN A O 1
ATOM 782 N N . ASP A 1 94 ? -2.907 -20.737 7.392 1.00 96.19 94 ASP A N 1
ATOM 783 C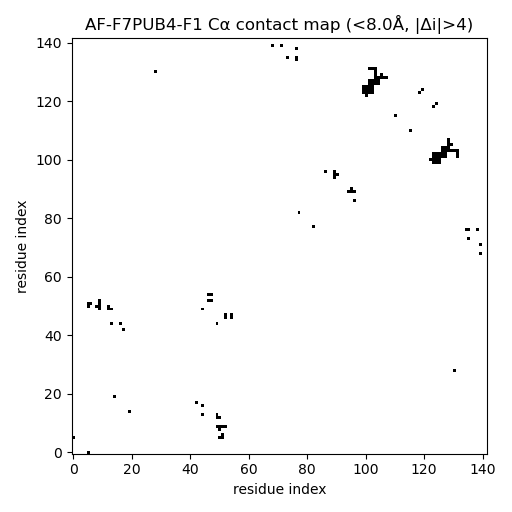 CA . ASP A 1 94 ? -3.067 -20.492 8.831 1.00 96.19 94 ASP A CA 1
ATOM 784 C C . ASP A 1 94 ? -2.460 -19.150 9.299 1.00 96.19 94 ASP A C 1
ATOM 786 O O . ASP A 1 94 ? -1.967 -19.013 10.421 1.00 96.19 94 ASP A O 1
ATOM 790 N N . ILE A 1 95 ? -2.489 -18.132 8.431 1.00 95.25 95 ILE A N 1
ATOM 791 C CA . ILE A 1 95 ? -1.986 -16.789 8.732 1.00 95.25 95 ILE A CA 1
ATOM 792 C C . ILE A 1 95 ? -3.128 -15.970 9.350 1.00 95.25 95 ILE A C 1
ATOM 794 O O . ILE A 1 95 ? -4.116 -15.694 8.661 1.00 95.25 95 ILE A O 1
ATOM 798 N N . PRO A 1 96 ? -3.019 -15.539 10.623 1.00 93.19 96 PRO A N 1
ATOM 799 C CA . PRO A 1 96 ? -4.033 -14.694 11.236 1.00 93.19 96 PRO A CA 1
ATOM 800 C C . PRO A 1 96 ? -4.066 -13.337 10.535 1.00 93.19 96 PRO A C 1
ATOM 802 O O . PRO A 1 96 ? -3.027 -12.704 10.337 1.00 93.19 96 PRO 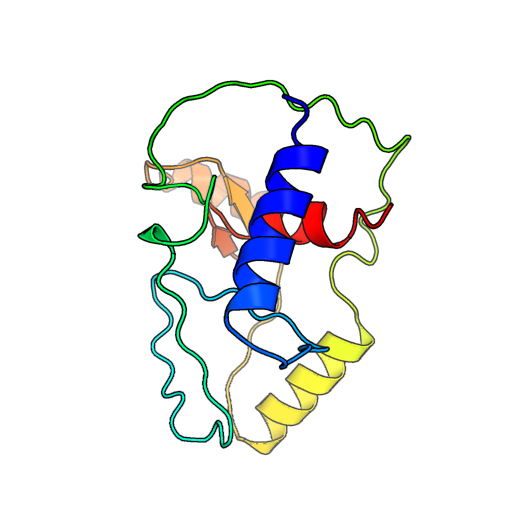A O 1
ATOM 805 N N . MET A 1 97 ? -5.263 -12.875 10.180 1.00 91.31 97 MET A N 1
ATOM 806 C CA . MET A 1 97 ? -5.437 -11.608 9.481 1.00 91.31 97 MET A CA 1
ATOM 807 C C . MET A 1 97 ? -6.527 -10.770 10.135 1.00 91.31 97 MET A C 1
ATOM 809 O O . MET A 1 97 ? -7.605 -11.271 10.447 1.00 91.31 97 MET A O 1
ATOM 813 N N . ASN A 1 98 ? -6.221 -9.489 10.322 1.00 91.81 98 ASN A N 1
ATOM 814 C CA . ASN A 1 98 ? -7.169 -8.480 10.771 1.00 91.81 98 ASN A CA 1
ATOM 815 C C . ASN A 1 98 ? -7.552 -7.599 9.579 1.00 91.81 98 ASN A C 1
ATOM 817 O O . ASN A 1 98 ? -6.729 -7.342 8.700 1.00 91.81 98 ASN A O 1
ATOM 821 N N . GLU A 1 99 ? -8.787 -7.121 9.580 1.00 92.00 99 GLU A N 1
ATOM 822 C CA . GLU A 1 99 ? -9.324 -6.178 8.604 1.00 92.00 99 GLU A CA 1
ATOM 823 C C . GLU A 1 99 ? -9.916 -4.993 9.364 1.00 92.00 99 GLU A C 1
ATOM 825 O O . GLU A 1 99 ? -10.511 -5.181 10.425 1.00 92.00 99 GLU A O 1
ATOM 830 N N . GLY A 1 100 ? -9.718 -3.782 8.847 1.00 93.06 100 GLY A N 1
ATOM 831 C CA . GLY A 1 100 ? -10.149 -2.566 9.523 1.00 93.06 100 GLY A CA 1
ATOM 832 C C . GLY A 1 100 ? -9.806 -1.294 8.754 1.00 93.06 100 GLY A C 1
ATOM 833 O O . GLY A 1 100 ? -9.269 -1.336 7.645 1.00 93.06 100 GLY A O 1
ATOM 834 N N . ILE A 1 101 ? -10.114 -0.153 9.362 1.00 93.81 101 ILE A N 1
ATOM 835 C CA . ILE A 1 101 ? -9.945 1.179 8.790 1.00 93.81 101 ILE A CA 1
ATOM 836 C C . ILE A 1 101 ? -8.527 1.691 9.052 1.00 93.81 101 ILE A C 1
ATOM 838 O O . ILE A 1 101 ? -8.114 1.945 10.190 1.00 93.81 101 ILE A O 1
ATOM 842 N N . LEU A 1 102 ? -7.794 1.895 7.958 1.00 92.31 102 LEU A N 1
ATOM 843 C CA . LEU A 1 102 ? -6.470 2.499 7.950 1.00 92.31 102 LEU A CA 1
ATOM 844 C C . LEU A 1 102 ? -6.574 4.029 7.910 1.00 92.31 102 LEU A C 1
ATOM 846 O O . LEU A 1 102 ? -7.006 4.605 6.914 1.00 92.31 102 LEU A O 1
ATOM 850 N N . THR A 1 103 ? -6.119 4.694 8.969 1.00 93.62 103 THR A N 1
ATOM 851 C CA . THR A 1 103 ? -6.070 6.159 9.046 1.00 93.62 103 THR A CA 1
ATOM 852 C C . THR A 1 103 ? -4.678 6.690 8.729 1.00 93.62 103 THR A C 1
ATOM 854 O O . THR A 1 103 ? -3.665 6.122 9.141 1.00 93.62 103 THR A O 1
ATOM 857 N N . TRP A 1 104 ? -4.628 7.809 8.007 1.00 92.00 104 TRP A N 1
ATOM 858 C CA . TRP A 1 104 ? -3.389 8.504 7.680 1.00 92.00 104 TRP A CA 1
ATOM 859 C C . TRP A 1 104 ? -3.215 9.786 8.487 1.00 92.00 104 TRP A C 1
ATOM 861 O O . TRP A 1 104 ? -4.102 10.637 8.494 1.00 92.00 104 TRP A O 1
ATOM 871 N N . LEU A 1 105 ? -2.044 9.931 9.108 1.00 90.62 105 LEU A N 1
ATOM 872 C CA . LEU A 1 105 ? -1.563 11.169 9.721 1.00 90.62 105 LEU A CA 1
ATOM 873 C C . LEU A 1 105 ? -0.202 11.551 9.136 1.00 90.62 105 LEU A C 1
ATOM 875 O O . LEU A 1 105 ? 0.493 10.728 8.557 1.00 90.62 105 LEU A O 1
ATOM 879 N N . THR A 1 106 ? 0.211 12.808 9.259 1.00 85.38 106 THR A N 1
ATOM 880 C CA . THR A 1 106 ? 1.439 13.278 8.594 1.00 85.38 106 THR A CA 1
ATOM 881 C C . THR A 1 106 ? 2.732 12.820 9.276 1.00 85.38 106 THR A C 1
ATOM 883 O O . THR A 1 106 ? 3.773 12.777 8.623 1.00 85.38 106 THR A O 1
ATOM 886 N N . GLY A 1 107 ? 2.700 12.495 10.576 1.00 85.00 107 GLY A N 1
ATOM 887 C CA . GLY A 1 107 ? 3.913 12.302 11.380 1.00 85.00 107 GLY A CA 1
ATOM 888 C C . GLY A 1 107 ? 4.782 13.577 11.450 1.00 85.00 107 GLY A C 1
ATOM 889 O O . GLY A 1 107 ? 4.288 14.668 11.143 1.00 85.00 107 GLY A O 1
ATOM 890 N N . PRO A 1 108 ? 6.069 13.487 11.853 1.00 84.88 108 PRO A N 1
ATOM 891 C CA . PRO A 1 108 ? 6.823 12.285 12.241 1.00 84.88 108 PRO A CA 1
ATOM 892 C C . PRO A 1 108 ? 6.661 11.890 13.718 1.00 84.88 108 PRO A C 1
ATOM 894 O O . PRO A 1 108 ? 7.165 10.849 14.132 1.00 84.88 108 PRO A O 1
ATOM 897 N N . SER A 1 109 ? 6.013 12.732 14.521 1.00 88.00 109 SER A N 1
ATOM 898 C CA . SER A 1 109 ? 5.711 12.424 15.918 1.00 88.00 109 SER A CA 1
ATOM 899 C C . SER A 1 109 ? 4.669 11.313 16.009 1.00 88.00 109 SER A C 1
ATOM 901 O O . SER A 1 109 ? 3.753 11.272 15.191 1.00 88.00 109 SER A O 1
ATOM 903 N N . PHE A 1 110 ? 4.794 10.457 17.022 1.00 89.12 110 PHE A N 1
ATOM 904 C CA . PHE A 1 110 ? 3.738 9.516 17.389 1.00 89.12 110 PHE A CA 1
ATOM 905 C C . PHE A 1 110 ? 2.543 10.240 18.007 1.00 89.12 110 PHE A C 1
ATOM 907 O O . PHE A 1 110 ? 2.687 11.302 18.618 1.00 89.12 110 PHE A O 1
ATOM 914 N N . GLU A 1 111 ? 1.381 9.615 17.885 1.00 93.19 111 GLU A N 1
ATOM 915 C CA . GLU A 1 111 ? 0.127 10.093 18.438 1.00 93.19 111 GLU A CA 1
ATOM 916 C C . GLU A 1 111 ? 0.109 9.943 19.963 1.00 93.19 111 GLU A C 1
ATOM 918 O O . GLU A 1 111 ? 0.535 8.943 20.547 1.00 93.19 111 GLU A O 1
ATOM 923 N N . THR A 1 112 ? -0.434 10.950 20.633 1.00 95.75 112 THR A N 1
ATOM 924 C CA . THR A 1 112 ? -0.720 10.900 22.064 1.00 95.75 112 THR A CA 1
ATOM 925 C C . THR A 1 112 ? -1.876 9.933 22.353 1.00 95.75 112 THR A C 1
ATOM 927 O O . THR A 1 112 ? -2.735 9.702 21.497 1.00 95.75 112 THR A O 1
ATOM 930 N N . PRO A 1 113 ? -1.999 9.408 23.587 1.00 95.88 113 PRO A N 1
ATOM 931 C CA . PRO A 1 113 ? -3.123 8.541 23.952 1.00 95.88 113 PRO A CA 1
ATOM 932 C C . PRO A 1 113 ? -4.504 9.168 23.698 1.00 95.88 113 PRO A C 1
ATOM 934 O O . PRO A 1 113 ? -5.454 8.467 23.350 1.00 95.88 113 PRO A O 1
ATOM 937 N N . THR A 1 114 ? -4.619 10.490 23.852 1.00 97.12 114 THR A N 1
ATOM 938 C CA . THR A 1 114 ? -5.862 11.228 23.589 1.00 97.12 114 THR A CA 1
ATOM 939 C C . THR A 1 114 ? -6.191 11.262 22.100 1.00 97.12 114 THR A C 1
ATOM 941 O O . THR A 1 114 ? -7.341 11.030 21.736 1.00 97.12 114 THR A O 1
ATOM 944 N N . GLU A 1 115 ? -5.197 11.497 21.239 1.00 96.00 115 GLU A N 1
ATOM 945 C CA . GLU A 1 115 ? -5.372 11.447 19.783 1.00 96.00 115 GLU A CA 1
ATOM 946 C C . GLU A 1 115 ? -5.763 10.039 19.331 1.00 96.00 115 GLU A C 1
ATOM 948 O O . GLU A 1 115 ? -6.751 9.889 18.618 1.00 96.00 115 GLU A O 1
ATOM 953 N N . ILE A 1 116 ? -5.092 8.996 19.831 1.00 95.25 116 ILE A N 1
ATOM 954 C CA . ILE A 1 116 ? -5.447 7.597 19.535 1.00 95.25 116 ILE A CA 1
ATOM 955 C C . ILE A 1 116 ? -6.893 7.294 19.957 1.00 95.25 116 ILE A C 1
ATOM 957 O O . ILE A 1 116 ? -7.650 6.683 19.204 1.00 95.25 116 ILE A O 1
ATOM 961 N N . SER A 1 117 ? -7.308 7.737 21.148 1.00 96.12 117 SER A N 1
ATOM 962 C CA . SER A 1 117 ? -8.681 7.546 21.634 1.00 96.12 117 SER A CA 1
ATOM 963 C C . SER A 1 117 ? -9.713 8.256 20.753 1.00 96.12 117 SER A C 1
ATOM 965 O O . SER A 1 117 ? -10.778 7.701 20.473 1.00 96.12 117 SER A O 1
ATOM 967 N N . ALA A 1 118 ? -9.399 9.466 20.286 1.00 97.19 118 ALA A N 1
ATOM 968 C CA . ALA A 1 118 ? -10.248 10.200 19.358 1.00 97.19 118 ALA A CA 1
ATOM 969 C C . ALA A 1 118 ? -10.345 9.486 18.000 1.00 97.19 118 ALA A C 1
ATOM 971 O O . ALA A 1 118 ? -11.446 9.279 17.500 1.00 97.19 118 ALA A O 1
ATOM 972 N N . LEU A 1 119 ? -9.222 9.032 17.436 1.00 96.50 119 LEU A N 1
ATOM 973 C CA . LEU A 1 119 ? -9.190 8.288 16.171 1.00 96.50 119 LEU A CA 1
ATOM 974 C C . LEU A 1 119 ? -9.985 6.984 16.253 1.00 96.50 119 LEU A C 1
ATOM 976 O O . LEU A 1 119 ? -10.753 6.668 15.349 1.00 96.50 119 LEU A O 1
ATOM 980 N N . LYS A 1 120 ? -9.875 6.262 17.371 1.00 96.12 120 LYS A N 1
ATOM 981 C CA . LYS A 1 120 ? -10.668 5.055 17.611 1.00 96.12 120 LYS A CA 1
ATOM 982 C C . LYS A 1 120 ? -12.171 5.348 17.632 1.00 96.12 120 LYS A C 1
ATOM 984 O O . LYS A 1 120 ? -12.951 4.567 17.098 1.00 96.12 120 LYS A O 1
ATOM 989 N N . GLN A 1 121 ? -12.593 6.476 18.210 1.00 97.25 121 GLN A N 1
ATOM 990 C CA . GLN A 1 121 ? -14.000 6.909 18.173 1.00 97.25 121 GLN A CA 1
ATOM 991 C C . GLN A 1 121 ? -14.470 7.282 16.761 1.00 97.25 121 GLN A C 1
ATOM 993 O O . GLN A 1 121 ? -15.653 7.150 16.463 1.00 97.25 121 GLN A O 1
ATOM 998 N N . LEU A 1 122 ? -13.551 7.702 15.890 1.00 96.56 122 LEU A N 1
ATOM 999 C CA . LEU A 1 122 ? -13.807 7.935 14.467 1.00 96.56 122 LEU A CA 1
ATOM 1000 C C . LEU A 1 122 ? -13.783 6.642 13.630 1.00 96.56 122 LEU A C 1
ATOM 1002 O O . LEU A 1 122 ? -13.992 6.703 12.422 1.00 96.56 122 LEU A O 1
ATOM 1006 N N . GLY A 1 123 ? -13.560 5.484 14.261 1.00 96.44 123 GLY A N 1
ATOM 1007 C CA . GLY A 1 123 ? -13.569 4.173 13.615 1.00 96.44 123 GLY A CA 1
ATOM 1008 C C . GLY A 1 123 ? -12.206 3.692 13.124 1.00 96.44 123 GLY A C 1
ATOM 1009 O O . GLY A 1 123 ? -12.160 2.693 12.426 1.00 96.44 123 GLY A O 1
ATOM 1010 N N . ALA A 1 124 ? -11.102 4.362 13.461 1.00 96.38 124 ALA A N 1
ATOM 1011 C CA . ALA A 1 124 ? -9.776 3.906 13.056 1.00 96.38 124 ALA A CA 1
ATOM 1012 C C . ALA A 1 124 ? -9.367 2.608 13.775 1.00 96.38 124 ALA A C 1
ATOM 1014 O O . ALA A 1 124 ? -9.416 2.537 15.007 1.00 96.38 124 ALA A O 1
ATOM 1015 N N . ASP A 1 125 ? -8.866 1.636 13.009 1.00 95.81 125 ASP A N 1
ATOM 1016 C CA . ASP A 1 125 ? -8.272 0.395 13.524 1.00 95.81 125 ASP A CA 1
ATOM 1017 C C . ASP A 1 125 ? -6.736 0.435 13.500 1.00 95.81 125 ASP A C 1
ATOM 1019 O O . ASP A 1 125 ? -6.079 -0.208 14.320 1.00 95.81 125 ASP A O 1
ATOM 1023 N N . ALA A 1 126 ? -6.148 1.218 12.587 1.00 92.12 126 ALA A N 1
ATOM 1024 C CA . ALA A 1 126 ? -4.703 1.414 12.478 1.00 92.12 126 ALA A CA 1
ATOM 1025 C C . ALA A 1 126 ? -4.342 2.834 12.009 1.00 92.12 126 ALA A C 1
ATOM 1027 O O . ALA A 1 126 ? -5.117 3.477 11.301 1.00 92.12 126 ALA A O 1
ATOM 1028 N N . VAL A 1 127 ? -3.142 3.308 12.365 1.00 90.50 127 VAL A N 1
ATOM 1029 C CA . VAL A 1 127 ? -2.619 4.634 11.988 1.00 90.50 127 VAL A CA 1
ATOM 1030 C C . VAL A 1 127 ? -1.261 4.485 11.310 1.00 90.50 127 VAL A C 1
ATOM 1032 O O . VAL A 1 127 ? -0.386 3.792 11.821 1.00 90.50 127 VAL A O 1
ATOM 1035 N N . PHE A 1 128 ? -1.087 5.118 10.149 1.00 85.56 128 PHE A N 1
ATOM 1036 C CA . PHE A 1 128 ? 0.159 5.096 9.380 1.00 85.56 128 PHE A CA 1
ATOM 1037 C C . PHE A 1 128 ? 0.488 6.478 8.822 1.00 85.56 128 PHE A C 1
ATOM 1039 O O . PHE A 1 128 ? -0.405 7.280 8.564 1.00 85.56 128 PHE A O 1
ATOM 1046 N N . SER A 1 129 ? 1.771 6.735 8.552 1.00 83.75 129 SER A N 1
ATOM 1047 C CA . SER A 1 129 ? 2.231 8.046 8.075 1.00 83.75 129 SER A CA 1
ATOM 1048 C C . SER A 1 129 ? 2.469 8.163 6.567 1.00 83.75 129 SER A C 1
ATOM 1050 O O . SER A 1 129 ? 2.574 9.274 6.047 1.00 83.75 129 SER A O 1
ATOM 1052 N N . ALA A 1 130 ? 2.537 7.040 5.839 1.00 75.56 130 ALA A N 1
ATOM 1053 C CA . ALA A 1 130 ? 3.052 7.051 4.465 1.00 75.56 130 ALA A CA 1
ATOM 1054 C C . ALA A 1 130 ? 2.245 6.262 3.421 1.00 75.56 130 ALA A C 1
ATOM 1056 O O . ALA A 1 130 ? 2.391 6.557 2.241 1.00 75.56 130 ALA A O 1
ATOM 1057 N N . LEU A 1 131 ? 1.419 5.273 3.790 1.00 80.00 131 LEU A N 1
ATOM 1058 C CA . LEU A 1 131 ? 0.837 4.333 2.810 1.00 80.00 131 LEU A CA 1
ATOM 1059 C C . LEU A 1 131 ? -0.382 4.876 2.047 1.00 80.00 131 LEU A C 1
ATOM 1061 O O . LEU A 1 131 ? -0.511 4.629 0.850 1.00 80.00 131 LEU A O 1
ATOM 1065 N N . VAL A 1 132 ? -1.262 5.630 2.709 1.00 84.62 132 VAL A N 1
ATOM 1066 C CA . VAL A 1 132 ? -2.511 6.123 2.095 1.00 84.62 132 VAL A CA 1
ATOM 1067 C C . VAL A 1 132 ? -2.261 7.082 0.920 1.00 84.62 132 VAL A C 1
ATOM 1069 O O . VAL A 1 132 ? -2.894 6.892 -0.119 1.00 84.62 132 VAL A O 1
ATOM 1072 N N . PRO A 1 133 ? -1.313 8.044 0.985 1.00 83.06 133 PRO A N 1
ATOM 1073 C CA . PRO A 1 133 ? -0.996 8.883 -0.172 1.00 83.06 133 PRO A CA 1
ATOM 1074 C C . PRO A 1 133 ? -0.575 8.087 -1.413 1.00 83.06 133 PRO A C 1
ATOM 1076 O O . PRO A 1 133 ? -0.942 8.460 -2.525 1.00 83.06 133 PRO A O 1
ATOM 1079 N N . TRP A 1 134 ? 0.154 6.975 -1.241 1.00 81.50 134 TRP A N 1
ATOM 1080 C CA . TRP A 1 134 ? 0.521 6.105 -2.362 1.00 81.50 134 TRP A CA 1
ATOM 1081 C C . TRP A 1 134 ? -0.696 5.422 -2.977 1.00 81.50 134 TRP A C 1
ATOM 1083 O O . TRP A 1 134 ? -0.814 5.416 -4.198 1.00 81.50 134 TRP A O 1
ATOM 1093 N N . ALA A 1 135 ? -1.606 4.885 -2.159 1.00 83.50 135 ALA A N 1
ATOM 1094 C CA . ALA A 1 135 ? -2.826 4.245 -2.653 1.00 83.50 135 ALA A CA 1
ATOM 1095 C C . ALA A 1 135 ? -3.669 5.218 -3.495 1.00 83.50 135 ALA A C 1
ATOM 1097 O O . ALA A 1 135 ? -4.078 4.877 -4.602 1.00 83.50 135 ALA A O 1
ATOM 1098 N N . ILE A 1 136 ? -3.838 6.457 -3.020 1.00 82.62 136 ILE A N 1
ATOM 1099 C CA . ILE A 1 136 ? -4.582 7.502 -3.738 1.00 82.62 136 ILE A CA 1
ATOM 1100 C C . ILE A 1 136 ? -3.934 7.804 -5.098 1.00 82.62 136 ILE A C 1
ATOM 1102 O O . ILE A 1 136 ? -4.627 7.833 -6.111 1.00 82.62 136 ILE A O 1
ATOM 1106 N N . VAL A 1 137 ? -2.609 7.991 -5.142 1.00 79.69 137 VAL A N 1
ATOM 1107 C CA . VAL A 1 137 ? -1.887 8.290 -6.395 1.00 79.69 137 VAL A CA 1
ATOM 1108 C C . VAL A 1 137 ? -1.925 7.115 -7.382 1.00 79.69 137 VAL A C 1
ATOM 1110 O O . VAL A 1 137 ? -1.933 7.335 -8.591 1.00 79.69 137 VAL A O 1
ATOM 1113 N N . LEU A 1 138 ? -1.959 5.870 -6.903 1.00 79.38 138 LEU A N 1
ATOM 1114 C CA . LEU A 1 138 ? -2.026 4.691 -7.773 1.00 79.38 138 LEU A CA 1
ATOM 1115 C C . LEU A 1 138 ? -3.388 4.526 -8.457 1.00 79.38 138 LEU A C 1
ATOM 1117 O O . LEU A 1 138 ? -3.437 4.012 -9.567 1.00 79.38 138 LEU A O 1
ATOM 1121 N N . VAL A 1 139 ? -4.472 4.973 -7.821 1.00 70.75 139 VAL A N 1
ATOM 1122 C CA . VAL A 1 139 ? -5.820 4.934 -8.415 1.00 70.75 139 VAL A CA 1
ATOM 1123 C C . VAL A 1 139 ? -6.044 6.094 -9.390 1.00 70.75 139 VAL A C 1
ATOM 1125 O O . VAL A 1 139 ? -6.895 6.011 -10.273 1.00 70.75 139 VAL A O 1
ATOM 1128 N N . THR A 1 140 ? -5.236 7.156 -9.309 1.00 58.03 140 THR A N 1
ATOM 1129 C CA . THR A 1 140 ? -5.212 8.215 -10.326 1.00 58.03 140 THR A CA 1
ATOM 1130 C C . THR A 1 140 ? -4.444 7.772 -11.573 1.00 58.03 140 THR A C 1
ATOM 1132 O O . THR A 1 140 ? -3.355 8.269 -11.854 1.00 58.03 140 THR A O 1
ATOM 1135 N N . GLU A 1 141 ? -5.003 6.836 -12.337 1.00 49.00 141 GLU A N 1
ATOM 1136 C CA . GLU A 1 141 ? -4.586 6.622 -13.722 1.00 49.00 141 GLU A CA 1
ATOM 1137 C C . GLU A 1 141 ? -5.229 7.694 -14.617 1.00 49.00 141 GLU A C 1
ATOM 1139 O O . GLU A 1 141 ? -6.446 7.724 -14.807 1.00 49.00 141 GLU A O 1
ATOM 1144 N N . VAL A 1 142 ? -4.395 8.583 -15.165 1.00 41.03 142 VAL A N 1
ATOM 1145 C CA . VAL A 1 142 ? -4.673 9.327 -16.405 1.00 41.03 142 VAL A CA 1
ATOM 1146 C C . VAL A 1 142 ? -3.465 9.193 -17.318 1.00 41.03 142 VAL A C 1
ATOM 1148 O O . VAL A 1 142 ? -2.337 9.444 -16.830 1.00 41.03 142 VAL A O 1
#

Secondary structure (DSSP, 8-state):
--HHHHHHHHHHHHHHH-----S------TT-----TT-TT-----GGGSTT---STT-----------SS---TTSS-HHHHHHHHHHHHHTT-------EEE---SSPPPHHHHHHHHHTT-SEEESSHHHHHHHHH---

Radius of gyration: 18.4 Å; Cα contacts (8 Å, |Δi|>4): 69; chains: 1; bounding box: 36×44×44 Å

Mean predicted aligned error: 8.27 Å

pLDDT: mean 82.34, std 16.32, range [36.56, 97.75]

Nearest PDB structures (foldseek):
  6tk9-assembly1_F  TM=9.668E-01  e=3.771E-04  Thermus thermophilus
  8swu-assembly1_B  TM=9.468E-01  e=3.771E-04  Clostridium perfringens ATCC 13124
  4nsn-assembly1_C  TM=9.865E-01  e=7.467E-04  Porphyromonas gingivalis ATCC 33277
  8swu-assembly1_C  TM=9.857E-01  e=1.125E-03  Clostridium perfringens ATCC 13124
  3odg-assembly1_A-3  TM=9.503E-01  e=1.381E-03  Yersinia pseudotuberculosis

Foldseek 3Di:
DDPVVLVVQLVVVVCVQDVDDDPDDDDDDPPDDDDPPPPPDDDDDDQVNRGPRDDDPDDPPPPDPPPDPVDDDCPCLDPPVVVVVVVVVCVVVVHDDDDFDEAEDQDDDDDDPVRVVVVVVVGGPYYDRPDPVVSSVVSPDD